Protein AF-A0A957QA63-F1 (afdb_monomer_lite)

pLDDT: mean 94.47, std 6.45, range [60.69, 98.88]

Secondary structure (DSSP, 8-state):
-PPP--HHHHHHHHHHHHHHHHTTB---TTSTTTTPBEETTTTEE-HHHHHHHHHHHHHHHHTT--SSTHHHHHHHHHHHHHHHHS-TTSPEEETTTEEEEHHHHHHHHHHHHHHHHHTTS-----THHHHHHHHHHHHHHHHHHHHHH---SSGGGGGG--

Foldseek 3Di:
DDDDDDLVVVLVVLQVVLVVQVVQAQCPPPDPLHLFGQDVVVGHRALLSLLVSLLSLLSCQQVVNHPDLVSLVSSLRSLVSNCVQADQLLAHAPVPPGHLDLLSLLVSLVSLVVSLVSPVVGDGPHPSVVSNSVSSVVSNVSSLSSLQPDDDPDPVSVVSSD

Sequence (162 aa):
MFDPLTITTLLNWLARHAEAQRAWQITDPTHADYGAIVQPEWGVADPRTTGKFLVLCGYLALGHALPDDQLLDQADLAATYLLRARRPSGLIDLISVNIDSGPDTGFAVQELCTVLELARDRTVIHPAWPSLLTKITTFVREAVPGILTSGFHTPNHRWVMV

Radius of gyration: 15.63 Å; chains: 1; bounding box: 46×32×41 Å

Structure (mmCIF, N/CA/C/O backbone):
data_AF-A0A957QA63-F1
#
_entry.id   AF-A0A957QA63-F1
#
loop_
_atom_site.group_PDB
_atom_site.id
_atom_site.type_symbol
_atom_site.label_atom_id
_atom_site.label_alt_id
_atom_site.label_comp_id
_atom_site.label_asym_id
_atom_site.label_entity_id
_atom_site.label_seq_id
_atom_site.pdbx_PDB_ins_code
_atom_site.Cartn_x
_atom_site.Cartn_y
_atom_site.Cartn_z
_atom_site.occupancy
_atom_site.B_iso_or_equiv
_atom_site.auth_seq_id
_atom_site.auth_comp_id
_atom_site.auth_asym_id
_atom_site.auth_atom_id
_atom_site.pdbx_PDB_model_num
ATOM 1 N N . MET A 1 1 ? 26.027 -19.656 -7.719 1.00 72.44 1 MET A N 1
ATOM 2 C CA . MET A 1 1 ? 26.511 -18.261 -7.777 1.00 72.44 1 MET A CA 1
ATOM 3 C C . MET A 1 1 ? 25.264 -17.395 -7.754 1.00 72.44 1 MET A C 1
ATOM 5 O O . MET A 1 1 ? 24.362 -17.704 -8.518 1.00 72.44 1 MET A O 1
ATOM 9 N N . PHE A 1 2 ? 25.135 -16.457 -6.815 1.00 79.94 2 PHE A N 1
ATOM 10 C CA . PHE A 1 2 ? 23.965 -15.571 -6.768 1.00 79.94 2 PHE A CA 1
ATOM 11 C C . PHE A 1 2 ? 24.033 -14.564 -7.917 1.00 79.94 2 PHE A C 1
ATOM 13 O O . PHE A 1 2 ? 25.134 -14.177 -8.316 1.00 79.94 2 PHE A O 1
ATOM 20 N N . ASP A 1 3 ? 22.876 -14.144 -8.426 1.00 84.50 3 ASP A N 1
ATOM 21 C CA . ASP A 1 3 ? 22.806 -13.037 -9.378 1.00 84.50 3 ASP A CA 1
ATOM 22 C C . ASP A 1 3 ? 23.439 -11.772 -8.763 1.00 84.50 3 ASP A C 1
ATOM 24 O O . ASP A 1 3 ? 23.328 -11.553 -7.550 1.00 84.50 3 ASP A O 1
ATOM 28 N N . PRO A 1 4 ? 24.104 -10.921 -9.564 1.00 91.69 4 PRO A N 1
ATOM 29 C CA . PRO A 1 4 ? 24.663 -9.670 -9.066 1.00 91.69 4 PRO A CA 1
ATOM 30 C C . PRO A 1 4 ? 23.559 -8.766 -8.501 1.00 91.69 4 PRO A C 1
ATOM 32 O O . PRO A 1 4 ? 22.477 -8.648 -9.078 1.00 91.69 4 PRO A O 1
ATOM 35 N N . LEU A 1 5 ? 23.835 -8.096 -7.378 1.00 93.25 5 LEU A N 1
ATOM 36 C CA . LEU A 1 5 ? 22.900 -7.161 -6.749 1.00 93.25 5 LEU A CA 1
ATOM 37 C C . LEU A 1 5 ? 22.833 -5.861 -7.564 1.00 93.25 5 LEU A C 1
ATOM 39 O O . LEU A 1 5 ? 23.713 -5.009 -7.472 1.00 93.25 5 LEU A O 1
ATOM 43 N N . THR A 1 6 ? 21.786 -5.720 -8.375 1.00 94.81 6 THR A N 1
ATOM 44 C CA . THR A 1 6 ? 21.526 -4.558 -9.236 1.00 94.81 6 THR A CA 1
ATOM 45 C C . THR A 1 6 ? 20.049 -4.190 -9.162 1.00 94.81 6 THR A C 1
ATOM 47 O O . THR A 1 6 ? 19.221 -5.007 -8.761 1.00 94.81 6 THR A O 1
ATOM 50 N N . ILE A 1 7 ? 19.681 -2.982 -9.592 1.00 92.19 7 ILE A N 1
ATOM 51 C CA . ILE A 1 7 ? 18.265 -2.590 -9.619 1.00 92.19 7 ILE A CA 1
ATOM 52 C C . ILE A 1 7 ? 17.437 -3.501 -10.535 1.00 92.19 7 ILE A C 1
ATOM 54 O O . ILE A 1 7 ? 16.331 -3.882 -10.177 1.00 92.19 7 ILE A O 1
ATOM 58 N N . THR A 1 8 ? 17.991 -3.928 -11.670 1.00 93.31 8 THR A N 1
ATOM 59 C CA . THR A 1 8 ? 17.314 -4.826 -12.614 1.00 93.31 8 THR A CA 1
ATOM 60 C C . THR A 1 8 ? 17.057 -6.201 -12.003 1.00 93.31 8 THR A C 1
ATOM 62 O O . THR A 1 8 ? 15.948 -6.723 -12.098 1.00 93.31 8 THR A O 1
ATOM 65 N N . THR A 1 9 ? 18.056 -6.792 -11.341 1.00 94.06 9 THR A N 1
ATOM 66 C CA . THR A 1 9 ? 17.887 -8.102 -10.689 1.00 94.06 9 THR A CA 1
ATOM 67 C C . THR A 1 9 ? 16.910 -8.025 -9.518 1.00 94.06 9 THR A C 1
ATOM 69 O O . THR A 1 9 ? 16.096 -8.936 -9.350 1.00 94.06 9 THR A O 1
ATOM 72 N N . LEU A 1 10 ? 16.912 -6.915 -8.772 1.00 94.38 10 LEU A N 1
ATOM 73 C CA . LEU A 1 10 ? 15.918 -6.644 -7.734 1.00 94.38 10 LEU A CA 1
ATOM 74 C C . LEU A 1 10 ? 14.506 -6.512 -8.315 1.00 94.38 10 LEU A C 1
ATOM 76 O O . LEU A 1 10 ? 13.610 -7.201 -7.840 1.00 94.38 10 LEU A O 1
ATOM 80 N N . LEU A 1 11 ? 14.300 -5.709 -9.364 1.00 95.56 11 LEU A N 1
ATOM 81 C CA . LEU A 1 11 ? 12.989 -5.541 -10.005 1.00 95.56 11 LEU A CA 1
ATOM 82 C C . LEU A 1 11 ? 12.429 -6.872 -10.524 1.00 95.56 11 LEU A C 1
ATOM 84 O O . LEU A 1 11 ? 11.261 -7.167 -10.295 1.00 95.56 11 LEU A O 1
ATOM 88 N N . ASN A 1 12 ? 13.266 -7.731 -11.111 1.00 95.00 12 ASN A N 1
ATOM 89 C CA . ASN A 1 12 ? 12.848 -9.075 -11.525 1.00 95.00 12 ASN A CA 1
ATOM 90 C C . ASN A 1 12 ? 12.403 -9.948 -10.341 1.00 95.00 12 ASN A C 1
ATOM 92 O O . ASN A 1 12 ? 11.474 -10.748 -10.463 1.00 95.00 12 ASN A O 1
ATOM 96 N N . TRP A 1 13 ? 13.066 -9.825 -9.188 1.00 94.75 13 TRP A N 1
ATOM 97 C CA . TRP A 1 13 ? 12.662 -10.540 -7.979 1.00 94.75 13 TRP A CA 1
ATOM 98 C C . TRP A 1 13 ? 11.348 -9.990 -7.412 1.00 94.75 13 TRP A C 1
ATOM 100 O O . TRP A 1 13 ? 10.464 -10.775 -7.069 1.00 94.75 13 TRP A O 1
ATOM 110 N N . LEU A 1 14 ? 11.185 -8.663 -7.397 1.00 95.81 14 LEU A N 1
ATOM 111 C CA . LEU A 1 14 ? 9.947 -8.004 -6.976 1.00 95.81 14 LEU A CA 1
ATOM 112 C C . LEU A 1 14 ? 8.768 -8.374 -7.885 1.00 95.81 14 LEU A C 1
ATOM 114 O O . LEU A 1 14 ? 7.691 -8.641 -7.366 1.00 95.81 14 LEU A O 1
ATOM 118 N N . ALA A 1 15 ? 8.968 -8.468 -9.204 1.00 96.44 15 ALA A N 1
ATOM 119 C CA . ALA A 1 15 ? 7.923 -8.851 -10.157 1.00 96.44 15 ALA A CA 1
ATOM 120 C C . ALA A 1 15 ? 7.401 -10.266 -9.877 1.00 96.44 15 ALA A C 1
ATOM 122 O O . ALA A 1 15 ? 6.197 -10.467 -9.728 1.00 96.44 15 ALA A O 1
ATOM 123 N N . ARG A 1 16 ? 8.309 -11.234 -9.683 1.00 95.81 16 ARG A N 1
ATOM 124 C CA . ARG A 1 16 ? 7.932 -12.603 -9.284 1.00 95.81 16 ARG A CA 1
ATOM 125 C C . ARG A 1 16 ? 7.211 -12.636 -7.940 1.00 95.81 16 ARG A C 1
ATOM 127 O O . ARG A 1 16 ? 6.285 -13.420 -7.755 1.00 95.81 16 ARG A O 1
ATOM 134 N N . HIS A 1 17 ? 7.638 -11.804 -6.992 1.00 95.69 17 HIS A N 1
ATOM 135 C CA . HIS A 1 17 ? 6.993 -11.735 -5.687 1.00 95.69 17 HIS A CA 1
ATOM 136 C C . HIS A 1 17 ? 5.586 -11.122 -5.774 1.00 95.69 17 HIS A C 1
ATOM 138 O O . HIS A 1 17 ? 4.661 -11.648 -5.160 1.00 95.69 17 HIS A O 1
ATOM 144 N N . ALA A 1 18 ? 5.398 -10.074 -6.580 1.00 96.88 18 ALA A N 1
ATOM 145 C CA . ALA A 1 18 ? 4.091 -9.474 -6.836 1.00 96.88 18 ALA A CA 1
ATOM 146 C C . ALA A 1 18 ? 3.139 -10.455 -7.539 1.00 96.88 18 ALA A C 1
ATOM 148 O O . ALA A 1 18 ? 1.975 -10.548 -7.156 1.00 96.88 18 ALA A O 1
ATOM 149 N N . GLU A 1 19 ? 3.629 -11.252 -8.496 1.00 96.00 19 GLU A N 1
ATOM 150 C CA . GLU A 1 19 ? 2.834 -12.326 -9.106 1.00 96.00 19 GLU A CA 1
ATOM 151 C C . GLU A 1 19 ? 2.427 -13.418 -8.111 1.00 96.00 19 GLU A C 1
ATOM 153 O O . GLU A 1 19 ? 1.289 -13.886 -8.124 1.00 96.00 19 GLU A O 1
ATOM 158 N N . ALA A 1 20 ? 3.321 -13.800 -7.200 1.00 95.69 20 ALA A N 1
ATOM 159 C CA . ALA A 1 20 ? 2.963 -14.745 -6.149 1.00 95.69 20 ALA A CA 1
ATOM 160 C C . ALA A 1 20 ? 1.902 -14.163 -5.196 1.00 95.69 20 ALA A C 1
ATOM 162 O O . ALA A 1 20 ? 1.007 -14.885 -4.764 1.00 95.69 20 ALA A O 1
ATOM 163 N N . GLN A 1 21 ? 1.975 -12.864 -4.879 1.00 95.75 21 GLN A N 1
ATOM 164 C CA . GLN A 1 21 ? 1.018 -12.198 -3.991 1.00 95.75 21 GLN A CA 1
ATOM 165 C C . GLN A 1 21 ? -0.348 -11.954 -4.642 1.00 95.75 21 GLN A C 1
ATOM 167 O O . GLN A 1 21 ? -1.364 -12.189 -3.992 1.00 95.75 21 GLN A O 1
ATOM 172 N N . ARG A 1 22 ? -0.407 -11.532 -5.915 1.00 96.38 22 ARG A N 1
ATOM 173 C CA . ARG A 1 22 ? -1.688 -11.256 -6.600 1.00 96.38 22 ARG A CA 1
ATOM 174 C C . ARG A 1 22 ? -2.579 -12.498 -6.710 1.00 96.38 22 ARG A C 1
ATOM 176 O O . ARG A 1 22 ? -3.793 -12.355 -6.794 1.00 96.38 22 ARG A O 1
ATOM 183 N N . ALA A 1 23 ? -2.002 -13.704 -6.663 1.00 96.44 23 ALA A N 1
ATOM 184 C CA . ALA A 1 23 ? -2.754 -14.961 -6.611 1.00 96.44 23 ALA A CA 1
ATOM 185 C C . ALA A 1 23 ? -3.625 -15.094 -5.345 1.00 96.44 23 ALA A C 1
ATOM 187 O O . ALA A 1 23 ? -4.591 -15.851 -5.340 1.00 96.44 23 ALA A O 1
ATOM 188 N N . TRP A 1 24 ? -3.304 -14.337 -4.292 1.00 98.06 24 TRP A N 1
ATOM 189 C CA . TRP A 1 24 ? -4.059 -14.265 -3.040 1.00 98.06 24 TRP A CA 1
ATOM 190 C C . TRP A 1 24 ? -4.987 -13.049 -2.968 1.00 98.06 24 TRP A C 1
ATOM 192 O O . TRP A 1 24 ? -5.559 -12.776 -1.911 1.00 98.06 24 TRP A O 1
ATOM 202 N N . GLN A 1 25 ? -5.136 -12.293 -4.059 1.00 98.50 25 GLN A N 1
ATOM 203 C CA . GLN A 1 25 ? -6.045 -11.157 -4.081 1.00 98.50 25 GLN A CA 1
ATOM 204 C C . GLN A 1 25 ? -7.503 -11.618 -4.152 1.00 98.50 25 GLN A C 1
ATOM 206 O O . GLN A 1 25 ? -7.882 -12.436 -4.992 1.00 98.50 25 GLN A O 1
ATOM 211 N N . ILE A 1 26 ? -8.348 -11.025 -3.315 1.00 98.56 26 ILE A N 1
ATOM 212 C CA . ILE A 1 26 ? -9.796 -11.215 -3.374 1.00 98.56 26 ILE A CA 1
ATOM 213 C C . ILE A 1 26 ? -10.343 -10.421 -4.560 1.00 98.56 26 ILE A C 1
ATOM 215 O O . ILE A 1 26 ? -10.404 -9.191 -4.520 1.00 98.56 26 ILE A O 1
ATOM 219 N N . THR A 1 27 ? -10.750 -11.131 -5.610 1.00 97.25 27 THR A N 1
ATOM 220 C CA . THR A 1 27 ? -11.230 -10.550 -6.877 1.00 97.25 27 THR A CA 1
ATOM 221 C C . THR A 1 27 ? -12.747 -10.626 -7.061 1.00 97.25 27 THR A C 1
ATOM 223 O O . THR A 1 27 ? -13.269 -10.081 -8.029 1.00 97.25 27 THR A O 1
ATOM 226 N N . ASP A 1 28 ? -13.470 -11.252 -6.130 1.00 97.81 28 ASP A N 1
ATOM 227 C CA . ASP A 1 28 ? -14.934 -11.253 -6.121 1.00 97.81 28 ASP A CA 1
ATOM 228 C C . ASP A 1 28 ? -15.463 -9.887 -5.638 1.00 97.81 28 ASP A C 1
ATOM 230 O O . ASP A 1 28 ? -15.265 -9.548 -4.466 1.00 97.81 28 ASP A O 1
ATOM 234 N N . PRO A 1 29 ? -16.156 -9.105 -6.493 1.00 97.38 29 PRO A N 1
ATOM 235 C CA . PRO A 1 29 ? -16.663 -7.781 -6.136 1.00 97.38 29 PRO A CA 1
ATOM 236 C C . PRO A 1 29 ? -17.766 -7.805 -5.071 1.00 97.38 29 PRO A C 1
ATOM 238 O O . PRO A 1 29 ? -18.100 -6.756 -4.521 1.00 97.38 29 PRO A O 1
ATOM 241 N N . THR A 1 30 ? -18.351 -8.970 -4.782 1.00 97.81 30 THR A N 1
ATOM 242 C CA . THR A 1 30 ? -19.373 -9.131 -3.738 1.00 97.81 30 THR A CA 1
ATOM 243 C C . THR A 1 30 ? -18.777 -9.432 -2.361 1.00 97.81 30 THR A C 1
ATOM 245 O O . THR A 1 30 ? -19.473 -9.321 -1.350 1.00 97.81 30 THR A O 1
ATOM 248 N N . HIS A 1 31 ? -17.483 -9.763 -2.295 1.00 98.06 31 HIS A N 1
ATOM 249 C CA . HIS A 1 31 ? -16.792 -10.037 -1.043 1.00 98.06 31 HIS A CA 1
ATOM 250 C C . HIS A 1 31 ? -16.548 -8.742 -0.251 1.00 98.06 31 HIS A C 1
ATOM 252 O O . HIS A 1 31 ? -16.107 -7.733 -0.803 1.00 98.06 31 HIS A O 1
ATOM 258 N N . ALA A 1 32 ? -16.763 -8.764 1.070 1.00 96.62 32 ALA A N 1
ATOM 259 C CA . ALA A 1 32 ? -16.584 -7.584 1.930 1.00 96.62 32 ALA A CA 1
ATOM 260 C C . ALA A 1 32 ? -15.158 -6.997 1.839 1.00 96.62 32 ALA A C 1
ATOM 262 O O . ALA A 1 32 ? -14.952 -5.781 1.760 1.00 96.62 32 ALA A O 1
ATOM 263 N N . ASP A 1 33 ? -14.171 -7.886 1.755 1.00 97.94 33 ASP A N 1
ATOM 264 C CA . ASP A 1 33 ? -12.754 -7.556 1.594 1.00 97.94 33 ASP A CA 1
ATOM 265 C C . ASP A 1 33 ? -12.285 -7.508 0.129 1.00 97.94 33 ASP A C 1
ATOM 267 O O . ASP A 1 33 ? -11.100 -7.682 -0.144 1.00 97.94 33 ASP A O 1
ATOM 271 N N . TYR A 1 34 ? -13.184 -7.266 -0.836 1.00 98.62 34 TYR A N 1
ATOM 272 C CA . TYR A 1 34 ? -12.820 -7.132 -2.252 1.00 98.62 34 TYR A CA 1
ATOM 273 C C . TYR A 1 34 ? -11.622 -6.188 -2.442 1.00 98.62 34 TYR A C 1
ATOM 275 O O . TYR A 1 34 ? -11.646 -5.036 -1.979 1.00 98.62 34 TYR A O 1
ATOM 283 N N . GLY A 1 35 ? -10.583 -6.703 -3.101 1.00 98.38 35 GLY A N 1
ATOM 284 C CA . GLY A 1 35 ? -9.305 -6.044 -3.350 1.00 98.38 35 GLY A CA 1
ATOM 285 C C . GLY A 1 35 ? -8.173 -6.378 -2.384 1.00 98.38 35 GLY A C 1
ATOM 286 O O . GLY A 1 35 ? -7.017 -6.136 -2.731 1.00 98.38 35 GLY A O 1
ATOM 287 N N . ALA A 1 36 ? -8.467 -6.944 -1.213 1.00 98.44 36 ALA A N 1
ATOM 288 C CA . ALA A 1 36 ? -7.448 -7.310 -0.236 1.00 98.44 36 ALA A CA 1
ATOM 289 C C . ALA A 1 36 ? -6.532 -8.423 -0.740 1.00 98.44 36 ALA A C 1
ATOM 291 O O . ALA A 1 36 ? -6.969 -9.303 -1.483 1.00 98.44 36 ALA A O 1
ATOM 292 N N . ILE A 1 37 ? -5.294 -8.436 -0.252 1.00 98.44 37 ILE A N 1
ATOM 293 C CA . ILE A 1 37 ? -4.440 -9.621 -0.309 1.00 98.44 37 ILE A CA 1
ATOM 294 C C . ILE A 1 37 ? -4.695 -10.458 0.945 1.00 98.44 37 ILE A C 1
ATOM 296 O O . ILE A 1 37 ? -4.564 -9.968 2.070 1.00 98.44 37 ILE A O 1
ATOM 300 N N . VAL A 1 38 ? -5.065 -11.722 0.746 1.00 98.00 38 VAL A N 1
ATOM 301 C CA . VAL A 1 38 ? -5.190 -12.706 1.824 1.00 98.00 38 VAL A CA 1
ATOM 302 C C . VAL A 1 38 ? -3.801 -13.127 2.274 1.00 98.00 38 VAL A C 1
ATOM 304 O O . VAL A 1 38 ? -2.970 -13.517 1.453 1.00 98.00 38 VAL A O 1
ATOM 307 N N . GLN A 1 39 ? -3.544 -13.093 3.580 1.00 94.62 39 GLN A N 1
ATOM 308 C CA . GLN A 1 39 ? -2.281 -13.589 4.101 1.00 94.62 39 GLN A CA 1
ATOM 309 C C . GLN A 1 39 ? -2.308 -15.124 4.203 1.00 94.62 39 GLN A C 1
ATOM 311 O O . GLN A 1 39 ? -3.129 -15.655 4.954 1.00 94.62 39 GLN A O 1
ATOM 316 N N . PRO A 1 40 ? -1.417 -15.861 3.508 1.00 91.12 40 PRO A N 1
ATOM 317 C CA . PRO A 1 40 ? -1.549 -17.316 3.363 1.00 91.12 40 PRO A CA 1
ATOM 318 C C . PRO A 1 40 ? -1.455 -18.108 4.671 1.00 91.12 40 PRO A C 1
ATOM 320 O O . PRO A 1 40 ? -2.042 -19.178 4.783 1.00 91.12 40 PRO A O 1
ATOM 323 N N . GLU A 1 41 ? -0.712 -17.600 5.657 1.00 90.62 41 GLU A N 1
ATOM 324 C CA . GLU A 1 41 ? -0.461 -18.306 6.921 1.00 90.62 41 GLU A CA 1
ATOM 325 C C . GLU A 1 41 ? -1.713 -18.446 7.795 1.00 90.62 41 GLU A C 1
ATOM 327 O O . GLU A 1 41 ? -1.864 -19.447 8.491 1.00 90.62 41 GLU A O 1
ATOM 332 N N . TRP A 1 42 ? -2.615 -17.463 7.759 1.00 89.38 42 TRP A N 1
ATOM 333 C CA . TRP A 1 42 ? -3.836 -17.458 8.574 1.00 89.38 42 TRP A CA 1
ATOM 334 C C . TRP A 1 42 ? -5.123 -17.259 7.764 1.00 89.38 42 TRP A C 1
ATOM 336 O O . TRP A 1 42 ? -6.212 -17.323 8.326 1.00 89.38 42 TRP A O 1
ATOM 346 N N . GLY A 1 43 ? -5.021 -17.082 6.444 1.00 94.44 43 GLY A N 1
ATOM 347 C CA . GLY A 1 43 ? -6.138 -17.207 5.506 1.00 94.44 43 GLY A CA 1
ATOM 348 C C . GLY A 1 43 ? -7.161 -16.073 5.543 1.00 94.44 43 GLY A C 1
ATOM 349 O O . GLY A 1 43 ? -8.295 -16.283 5.123 1.00 94.44 43 GLY A O 1
ATOM 350 N N . VAL A 1 44 ? -6.791 -14.882 6.025 1.00 95.44 44 VAL A N 1
ATOM 351 C CA . VAL A 1 44 ? -7.692 -13.714 6.066 1.00 95.44 44 VAL A CA 1
ATOM 352 C C . VAL A 1 44 ? -7.133 -12.535 5.275 1.00 95.44 44 VAL A C 1
ATOM 354 O O . VAL A 1 44 ? -5.918 -12.421 5.097 1.00 95.44 44 VAL A O 1
ATOM 357 N N . ALA A 1 45 ? -8.023 -11.659 4.807 1.00 97.19 45 ALA A N 1
ATOM 358 C CA . ALA A 1 45 ? -7.665 -10.373 4.219 1.00 97.19 45 ALA A CA 1
ATOM 359 C C . ALA A 1 45 ? -6.831 -9.553 5.211 1.00 97.19 45 ALA A C 1
ATOM 361 O O . ALA A 1 45 ? -7.283 -9.321 6.330 1.00 97.19 45 ALA A O 1
ATOM 362 N N . ASP A 1 46 ? -5.629 -9.132 4.812 1.00 97.44 46 ASP A N 1
ATOM 363 C CA . ASP A 1 46 ? -4.685 -8.474 5.715 1.00 97.44 46 ASP A CA 1
ATOM 364 C C . ASP A 1 46 ? -4.241 -7.103 5.165 1.00 97.44 46 ASP A C 1
ATOM 366 O O . ASP A 1 46 ? -3.672 -7.022 4.066 1.00 97.44 46 ASP A O 1
ATOM 370 N N . PRO A 1 47 ? -4.484 -5.995 5.891 1.00 97.75 47 PRO A N 1
ATOM 371 C CA . PRO A 1 47 ? -4.152 -4.653 5.419 1.00 97.75 47 PRO A CA 1
ATOM 372 C C . PRO A 1 47 ? -2.644 -4.414 5.347 1.00 97.75 47 PRO A C 1
ATOM 374 O O . PRO A 1 47 ? -2.194 -3.674 4.471 1.00 97.75 47 P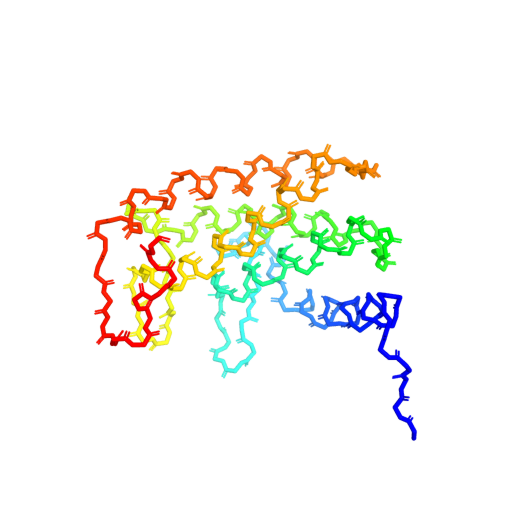RO A O 1
ATOM 377 N N . ARG A 1 48 ? -1.840 -5.070 6.193 1.00 96.31 48 ARG A N 1
ATOM 378 C CA . ARG A 1 48 ? -0.378 -4.958 6.149 1.00 96.31 48 ARG A CA 1
ATOM 379 C C . ARG A 1 48 ? 0.176 -5.643 4.899 1.00 96.31 48 ARG A C 1
ATOM 381 O O . ARG A 1 48 ? 0.935 -5.015 4.162 1.00 96.31 48 ARG A O 1
ATOM 388 N N . THR A 1 49 ? -0.230 -6.879 4.613 1.00 97.12 49 THR A N 1
ATOM 389 C CA . THR A 1 49 ? 0.135 -7.601 3.384 1.00 97.12 49 THR A CA 1
ATOM 390 C C . THR A 1 49 ? -0.359 -6.855 2.148 1.00 97.12 49 THR A C 1
ATOM 392 O O . THR A 1 49 ? 0.402 -6.678 1.197 1.00 97.12 49 THR A O 1
ATOM 395 N N . THR A 1 50 ? -1.586 -6.330 2.181 1.00 98.31 50 THR A N 1
ATOM 396 C CA . THR A 1 50 ? -2.117 -5.490 1.098 1.00 98.31 50 THR A CA 1
ATOM 397 C C . THR A 1 50 ? -1.252 -4.242 0.892 1.00 98.31 50 THR A C 1
ATOM 399 O O . THR A 1 50 ? -0.864 -3.952 -0.236 1.00 98.31 50 THR A O 1
ATOM 402 N N . GLY A 1 51 ? -0.870 -3.534 1.959 1.00 98.06 51 GLY A N 1
ATOM 403 C CA . GLY A 1 51 ? 0.033 -2.383 1.877 1.00 98.06 51 GLY A CA 1
ATOM 404 C C . GLY A 1 51 ? 1.386 -2.730 1.246 1.00 98.06 51 GLY A C 1
ATOM 405 O O . GLY A 1 51 ? 1.854 -2.006 0.368 1.00 98.06 51 GLY A O 1
ATOM 406 N N . LYS A 1 52 ? 1.982 -3.876 1.608 1.00 97.62 52 LYS A N 1
ATOM 407 C CA . LYS A 1 52 ? 3.218 -4.365 0.968 1.00 97.62 52 LYS A CA 1
ATOM 408 C C . LYS A 1 52 ? 3.029 -4.621 -0.526 1.00 97.62 52 LYS A C 1
ATOM 410 O O . LYS A 1 52 ? 3.882 -4.220 -1.313 1.00 97.62 52 LYS A O 1
ATOM 415 N N . PHE A 1 53 ? 1.914 -5.234 -0.922 1.00 98.38 53 PHE A N 1
ATOM 416 C CA . PHE A 1 53 ? 1.588 -5.450 -2.332 1.00 98.38 53 PHE A CA 1
ATOM 417 C C . PHE A 1 53 ? 1.514 -4.131 -3.115 1.00 98.38 53 PHE A C 1
ATOM 419 O O . PHE A 1 53 ? 2.079 -4.036 -4.205 1.00 98.38 53 PHE A O 1
ATOM 426 N N . LEU A 1 54 ? 0.918 -3.079 -2.536 1.00 98.00 54 LEU A N 1
ATOM 427 C CA . LEU A 1 54 ? 0.892 -1.742 -3.149 1.00 98.00 54 LEU A CA 1
ATOM 428 C C . LEU A 1 54 ? 2.289 -1.167 -3.364 1.00 98.00 54 LEU A C 1
ATOM 430 O O . LEU A 1 54 ? 2.578 -0.648 -4.441 1.00 98.00 54 LEU A O 1
ATOM 434 N N . VAL A 1 55 ? 3.155 -1.267 -2.355 1.00 98.25 55 VAL A N 1
ATOM 435 C CA . VAL A 1 55 ? 4.537 -0.773 -2.429 1.00 98.25 55 VAL A CA 1
ATOM 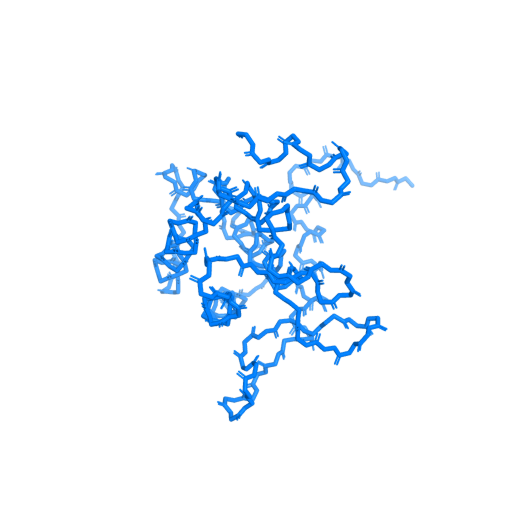436 C C . VAL A 1 55 ? 5.304 -1.494 -3.539 1.00 98.25 55 VAL A C 1
ATOM 438 O O . VAL A 1 55 ? 5.967 -0.846 -4.349 1.00 98.25 55 VAL A O 1
ATOM 441 N N . LEU A 1 56 ? 5.167 -2.822 -3.625 1.00 97.69 56 LEU A N 1
ATOM 442 C CA . LEU A 1 56 ? 5.786 -3.633 -4.678 1.00 97.69 56 LEU A CA 1
ATOM 443 C C . LEU A 1 56 ? 5.322 -3.198 -6.068 1.00 97.69 56 LEU A C 1
ATOM 445 O O . LEU A 1 56 ? 6.156 -2.914 -6.928 1.00 97.69 56 LEU A O 1
ATOM 449 N N . CYS A 1 57 ? 4.008 -3.089 -6.276 1.00 98.25 57 CYS A N 1
ATOM 450 C CA . CYS A 1 57 ? 3.444 -2.650 -7.552 1.00 98.25 57 CYS A CA 1
ATOM 451 C C . CYS A 1 57 ? 3.891 -1.225 -7.906 1.00 98.25 57 CYS A C 1
ATOM 453 O O . CYS A 1 57 ? 4.239 -0.957 -9.055 1.00 98.25 57 CYS A O 1
ATOM 455 N N . GLY A 1 58 ? 3.959 -0.330 -6.915 1.00 97.81 58 GLY A N 1
ATOM 456 C CA . GLY A 1 58 ? 4.471 1.029 -7.075 1.00 97.81 58 GLY A CA 1
ATOM 457 C C . GLY A 1 58 ? 5.924 1.060 -7.549 1.00 97.81 58 GLY A C 1
ATOM 458 O O . GLY A 1 58 ? 6.236 1.740 -8.526 1.00 97.81 58 GLY A O 1
ATOM 459 N N . TYR A 1 59 ? 6.812 0.286 -6.921 1.00 97.62 59 TYR A N 1
ATOM 460 C CA . TYR A 1 59 ? 8.211 0.189 -7.350 1.00 97.62 59 TYR A CA 1
ATOM 461 C C . TYR A 1 59 ? 8.368 -0.429 -8.740 1.00 97.62 59 TYR A C 1
ATOM 463 O O . TYR A 1 59 ? 9.184 0.056 -9.524 1.00 97.62 59 TYR A O 1
ATOM 471 N N . LEU A 1 60 ? 7.580 -1.453 -9.075 1.00 98.00 60 LEU A N 1
ATOM 472 C CA . LEU A 1 60 ? 7.595 -2.055 -10.409 1.00 98.00 60 LEU A CA 1
ATOM 473 C C . LEU A 1 60 ? 7.126 -1.068 -11.483 1.00 98.00 60 LEU A C 1
ATOM 475 O O . LEU A 1 60 ? 7.770 -0.961 -12.526 1.00 98.00 60 LEU A O 1
ATOM 479 N N . ALA A 1 61 ? 6.073 -0.295 -11.210 1.00 97.62 61 ALA A N 1
ATOM 480 C CA . ALA A 1 61 ? 5.591 0.751 -12.108 1.00 97.62 61 ALA A CA 1
ATOM 481 C C . ALA A 1 61 ? 6.652 1.840 -12.338 1.00 97.62 61 ALA A C 1
ATOM 483 O O . ALA A 1 61 ? 6.990 2.151 -13.480 1.00 97.62 61 ALA A O 1
ATOM 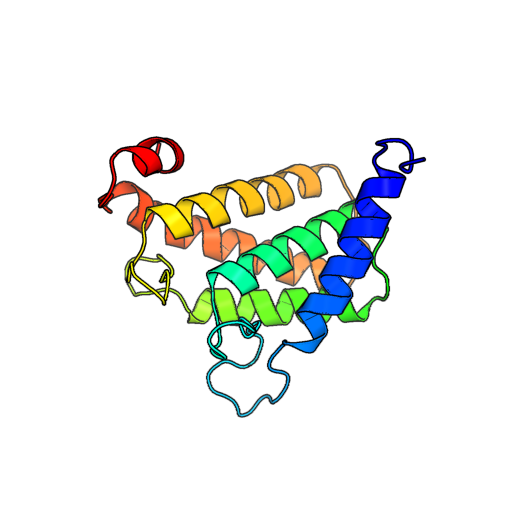484 N N . LEU A 1 62 ? 7.246 2.361 -11.259 1.00 97.00 62 LEU A N 1
ATOM 485 C CA . LEU A 1 62 ? 8.310 3.376 -11.304 1.00 97.00 62 LEU A CA 1
ATOM 486 C C . LEU A 1 62 ? 9.607 2.874 -11.957 1.00 97.00 62 LEU A C 1
ATOM 488 O O . LEU A 1 62 ? 10.411 3.672 -12.449 1.00 97.00 62 LEU A O 1
ATOM 492 N N . GLY A 1 63 ? 9.836 1.562 -11.913 1.00 96.19 63 GLY A N 1
ATOM 493 C CA . GLY A 1 63 ? 10.953 0.873 -12.551 1.00 96.19 63 GLY A CA 1
ATOM 494 C C . GLY A 1 63 ? 10.674 0.411 -13.981 1.00 96.19 63 GLY A C 1
ATOM 495 O O . GLY A 1 63 ? 11.562 -0.198 -14.570 1.00 96.19 63 GLY A O 1
ATOM 496 N N . HIS A 1 64 ? 9.479 0.671 -14.529 1.00 94.50 64 HIS A N 1
ATOM 497 C CA . HIS A 1 64 ? 9.026 0.148 -15.826 1.00 94.50 64 HIS A CA 1
ATOM 498 C C . HIS A 1 64 ? 9.199 -1.376 -15.961 1.00 94.50 64 HIS A C 1
ATOM 500 O O . HIS A 1 64 ? 9.582 -1.883 -17.012 1.00 94.50 64 HIS A O 1
ATOM 506 N N . ALA A 1 65 ? 8.939 -2.099 -14.872 1.00 96.31 65 ALA A N 1
ATOM 507 C CA . ALA A 1 65 ? 9.164 -3.536 -14.738 1.00 96.31 65 ALA A CA 1
ATOM 508 C C . ALA A 1 65 ? 7.891 -4.288 -14.316 1.00 96.31 65 ALA A C 1
ATOM 510 O O . ALA A 1 65 ? 7.971 -5.349 -13.697 1.00 96.31 65 ALA A O 1
ATOM 511 N N . LEU A 1 66 ? 6.712 -3.729 -14.608 1.00 96.00 66 LEU A N 1
ATOM 512 C CA . LEU A 1 66 ? 5.452 -4.445 -14.422 1.00 96.00 66 LEU A CA 1
ATOM 513 C C . LEU A 1 66 ? 5.455 -5.714 -15.296 1.00 96.00 66 LEU A C 1
ATOM 515 O O . LEU A 1 66 ? 5.847 -5.630 -16.462 1.00 96.00 66 LEU A O 1
ATOM 519 N N . PRO A 1 67 ? 5.040 -6.876 -14.761 1.00 94.31 67 PRO A N 1
ATOM 520 C CA . PRO A 1 67 ? 4.920 -8.098 -15.554 1.00 94.31 67 PRO A CA 1
ATOM 521 C C . PRO A 1 67 ? 3.796 -7.989 -16.595 1.00 94.31 67 PRO A C 1
ATOM 523 O O . PRO A 1 67 ? 3.934 -8.493 -17.707 1.00 94.31 67 PRO A O 1
ATOM 526 N N . ASP A 1 68 ? 2.713 -7.291 -16.241 1.00 95.88 68 ASP A N 1
ATOM 527 C CA . ASP A 1 68 ? 1.602 -6.923 -17.112 1.00 95.88 68 ASP A CA 1
ATOM 528 C C . ASP A 1 68 ? 0.899 -5.651 -16.601 1.00 95.88 68 ASP A C 1
ATOM 530 O O . ASP A 1 68 ? 1.111 -5.216 -15.464 1.00 95.88 68 ASP A O 1
ATOM 534 N N . ASP A 1 69 ? 0.055 -5.059 -17.451 1.00 90.56 69 ASP A N 1
ATOM 535 C CA . ASP A 1 69 ? -0.706 -3.843 -17.127 1.00 90.56 69 ASP A CA 1
ATOM 536 C C . ASP A 1 69 ? -1.752 -4.084 -16.019 1.00 90.56 69 ASP A C 1
ATOM 538 O O . ASP A 1 69 ? -2.022 -3.206 -15.196 1.00 90.56 69 ASP A O 1
ATOM 542 N N . GLN A 1 70 ? -2.294 -5.305 -15.920 1.00 96.62 70 GLN A N 1
ATOM 543 C CA . GLN A 1 70 ? -3.343 -5.640 -14.950 1.00 96.62 70 GLN A CA 1
ATOM 544 C C . GLN A 1 70 ? -2.864 -5.522 -13.503 1.00 96.62 70 GLN A C 1
ATOM 546 O O . GLN A 1 70 ? -3.670 -5.252 -12.609 1.00 96.62 70 GLN A O 1
ATOM 551 N N . LEU A 1 71 ? -1.566 -5.712 -13.248 1.00 97.62 71 LEU A N 1
ATOM 552 C CA . LEU A 1 71 ? -1.012 -5.591 -11.904 1.00 97.62 71 LEU A CA 1
ATOM 553 C C . LEU A 1 71 ? -1.269 -4.199 -11.300 1.00 97.62 71 LEU A C 1
ATOM 555 O O . LEU A 1 71 ? -1.497 -4.085 -10.094 1.00 97.62 71 LEU A O 1
ATOM 559 N N . LEU A 1 72 ? -1.286 -3.139 -12.117 1.00 97.56 72 LEU A N 1
ATOM 560 C CA . LEU A 1 72 ? -1.530 -1.789 -11.610 1.00 97.56 72 LEU A CA 1
ATOM 561 C C . LEU A 1 72 ? -3.017 -1.511 -11.352 1.00 97.56 72 LEU A C 1
ATOM 563 O O . LEU A 1 72 ? -3.337 -0.809 -10.393 1.00 97.56 72 LEU A O 1
ATOM 567 N N . ASP A 1 73 ? -3.920 -2.110 -12.133 1.00 98.12 73 ASP A N 1
ATOM 568 C CA . ASP A 1 73 ? -5.360 -2.110 -11.830 1.00 98.12 73 ASP A CA 1
ATOM 569 C C . ASP A 1 73 ? -5.641 -2.842 -10.509 1.00 98.12 73 ASP A C 1
ATOM 571 O O . ASP A 1 73 ? -6.406 -2.379 -9.660 1.00 98.12 73 ASP A O 1
ATOM 575 N N . GLN A 1 74 ? -4.964 -3.969 -10.287 1.00 98.38 74 GLN A N 1
ATOM 576 C CA . GLN A 1 74 ? -5.053 -4.722 -9.040 1.00 98.38 74 GLN A CA 1
ATOM 577 C C . GLN A 1 74 ? -4.477 -3.964 -7.848 1.00 98.38 74 GLN A C 1
ATOM 579 O O . GLN A 1 74 ? -5.035 -4.049 -6.753 1.00 98.38 74 GLN A O 1
ATOM 584 N N . ALA A 1 75 ? -3.395 -3.208 -8.043 1.00 98.50 75 ALA A N 1
ATOM 585 C CA . ALA A 1 75 ? -2.863 -2.317 -7.020 1.00 98.50 75 ALA A CA 1
ATOM 586 C C . ALA A 1 75 ? -3.865 -1.200 -6.685 1.00 98.50 75 ALA A C 1
ATOM 588 O O . ALA A 1 75 ? -4.119 -0.921 -5.517 1.00 98.50 75 ALA A O 1
ATOM 589 N N . ASP A 1 76 ? -4.504 -0.593 -7.684 1.00 98.62 76 ASP A N 1
ATOM 590 C CA . ASP A 1 76 ? -5.538 0.422 -7.455 1.00 98.62 76 ASP A CA 1
ATOM 591 C C . ASP A 1 76 ? -6.758 -0.132 -6.687 1.00 98.62 76 ASP A C 1
ATOM 593 O O . ASP A 1 76 ? -7.308 0.513 -5.780 1.00 98.62 76 ASP A O 1
ATOM 597 N N . LEU A 1 77 ? -7.143 -1.372 -6.985 1.00 98.44 77 LEU A N 1
ATOM 598 C CA . LEU A 1 77 ? -8.173 -2.091 -6.247 1.00 98.44 77 LEU A CA 1
ATOM 599 C C . LEU A 1 77 ? -7.737 -2.395 -4.798 1.00 98.44 77 LEU A C 1
ATOM 601 O O . LEU A 1 77 ? -8.494 -2.143 -3.857 1.00 98.44 77 LEU A O 1
ATOM 605 N N . ALA A 1 78 ? -6.507 -2.862 -4.598 1.00 98.62 78 ALA A N 1
ATOM 606 C CA . ALA A 1 78 ? -5.935 -3.110 -3.277 1.00 98.62 78 ALA A CA 1
ATOM 607 C C . ALA A 1 78 ? -5.841 -1.829 -2.431 1.00 98.62 78 ALA A C 1
ATOM 609 O O . ALA A 1 78 ? -6.135 -1.850 -1.235 1.00 98.62 78 ALA A O 1
ATOM 610 N N . ALA A 1 79 ? -5.539 -0.684 -3.050 1.00 98.75 79 ALA A N 1
ATOM 611 C CA . ALA A 1 79 ? -5.546 0.611 -2.377 1.00 98.75 79 ALA A CA 1
ATOM 612 C C . ALA A 1 79 ? -6.962 0.996 -1.935 1.00 98.75 79 ALA A C 1
ATOM 614 O O . ALA A 1 79 ? -7.152 1.542 -0.851 1.00 98.75 79 ALA A O 1
ATOM 615 N N . THR A 1 80 ? -7.974 0.645 -2.733 1.00 98.69 80 THR A N 1
ATOM 616 C CA . THR A 1 80 ? -9.384 0.833 -2.366 1.00 98.69 80 THR A CA 1
ATOM 617 C C . THR A 1 80 ? -9.751 0.005 -1.136 1.00 98.69 80 THR A C 1
ATOM 619 O O . THR A 1 80 ? -10.413 0.526 -0.242 1.00 98.69 80 THR A O 1
ATOM 622 N N . TYR A 1 81 ? -9.308 -1.254 -1.045 1.00 98.69 81 TYR A N 1
ATOM 623 C CA . TYR A 1 81 ? -9.466 -2.051 0.177 1.00 98.69 81 TYR A CA 1
ATOM 624 C C . TYR A 1 81 ? -8.743 -1.418 1.365 1.00 98.69 81 TYR A C 1
ATOM 626 O O . TYR A 1 81 ? -9.359 -1.244 2.413 1.00 98.69 81 TYR A O 1
ATOM 634 N N . LEU A 1 82 ? -7.481 -1.014 1.198 1.00 98.19 82 LEU A N 1
ATOM 635 C CA . LEU A 1 82 ? -6.691 -0.443 2.288 1.00 98.19 82 LEU A CA 1
ATOM 636 C C . LEU A 1 82 ? -7.362 0.803 2.887 1.00 98.19 82 LEU A C 1
ATOM 638 O O . LEU A 1 82 ? -7.377 0.969 4.104 1.00 98.19 82 LEU A O 1
ATOM 642 N N . LEU A 1 83 ? -7.993 1.639 2.053 1.00 98.62 83 LEU A N 1
ATOM 643 C CA . LEU A 1 83 ? -8.780 2.778 2.526 1.00 98.62 83 LEU A CA 1
ATOM 644 C C . LEU A 1 83 ? -9.989 2.360 3.385 1.00 98.62 83 LEU A C 1
ATOM 646 O O . LEU A 1 83 ? -10.298 3.045 4.364 1.00 98.62 83 LEU A O 1
ATOM 650 N N . ARG A 1 84 ? -10.661 1.251 3.048 1.00 97.94 84 ARG A N 1
ATOM 651 C CA . ARG A 1 84 ? -11.789 0.703 3.828 1.00 97.94 84 ARG A CA 1
ATOM 652 C C . ARG A 1 84 ? -11.339 -0.015 5.100 1.00 97.94 84 ARG A C 1
ATOM 654 O O . ARG A 1 84 ? -12.075 -0.008 6.076 1.00 97.94 84 ARG A O 1
ATOM 661 N N . ALA A 1 85 ? -10.165 -0.644 5.074 1.00 97.44 85 ALA A N 1
ATOM 662 C CA . ALA A 1 85 ? -9.646 -1.463 6.168 1.00 97.44 85 ALA A CA 1
ATOM 663 C C . ALA A 1 85 ? -9.165 -0.641 7.375 1.00 97.44 85 ALA A C 1
ATOM 665 O O . ALA A 1 85 ? -8.952 -1.194 8.453 1.00 97.44 85 ALA A O 1
ATOM 666 N N . ARG A 1 86 ? -8.986 0.674 7.209 1.00 97.12 86 ARG A N 1
ATOM 667 C CA . ARG A 1 86 ? -8.637 1.567 8.316 1.00 97.12 86 ARG A CA 1
ATOM 668 C C . ARG A 1 86 ? -9.757 1.653 9.347 1.00 97.12 86 ARG A C 1
ATOM 670 O O . ARG A 1 86 ? -10.945 1.640 9.027 1.00 97.12 86 ARG A O 1
ATOM 677 N N . ARG A 1 87 ? -9.352 1.833 10.595 1.00 97.06 87 ARG A N 1
ATOM 678 C CA . ARG A 1 87 ? -10.205 2.166 11.732 1.00 97.06 87 ARG A CA 1
ATOM 679 C C . ARG A 1 87 ? -10.557 3.661 11.729 1.00 97.06 87 ARG A C 1
ATOM 681 O O . ARG A 1 87 ? -9.929 4.438 11.009 1.00 97.06 87 ARG A O 1
ATOM 688 N N . PRO A 1 88 ? -11.534 4.102 12.548 1.00 97.25 88 PRO A N 1
ATOM 689 C CA . PRO A 1 88 ? -11.885 5.522 12.667 1.00 97.25 88 PRO A CA 1
ATOM 690 C C . PRO A 1 88 ? -10.718 6.443 13.059 1.00 97.25 88 PRO A C 1
ATOM 692 O O . PRO A 1 88 ? -10.754 7.629 12.752 1.00 97.25 88 PRO A O 1
ATOM 695 N N . SER A 1 89 ? -9.685 5.902 13.710 1.00 96.38 89 SER A N 1
ATOM 696 C CA . SER A 1 89 ? -8.416 6.582 14.018 1.00 96.38 89 SER A CA 1
ATOM 697 C C . SER A 1 89 ? -7.577 6.932 12.775 1.00 96.38 89 SER A C 1
ATOM 699 O O . SER A 1 89 ? -6.645 7.726 12.871 1.00 96.38 89 SER A O 1
ATOM 701 N N . GLY A 1 90 ? -7.869 6.310 11.627 1.00 97.19 90 GLY A N 1
ATOM 702 C CA . GLY A 1 90 ? -7.045 6.326 10.419 1.00 97.19 90 GLY A CA 1
ATOM 703 C C . GLY A 1 90 ? -6.011 5.195 10.332 1.00 97.19 90 GLY A C 1
ATOM 704 O O . GLY A 1 90 ? -5.369 5.052 9.291 1.00 97.19 90 GLY A O 1
ATOM 705 N N . LEU A 1 91 ? -5.858 4.380 11.379 1.00 97.69 91 LEU A N 1
ATOM 706 C CA . LEU A 1 91 ? -4.860 3.308 11.464 1.00 97.69 91 LEU A CA 1
ATOM 707 C C . LEU A 1 91 ? -5.382 1.985 10.899 1.00 97.69 91 LEU A C 1
ATOM 709 O O . LEU A 1 91 ? -6.588 1.759 10.818 1.00 97.69 91 LEU A O 1
ATOM 713 N N . ILE A 1 92 ? -4.471 1.092 10.531 1.00 97.81 92 ILE A N 1
ATOM 714 C CA . ILE A 1 92 ? -4.776 -0.296 10.171 1.00 97.81 92 ILE A CA 1
ATOM 715 C C . ILE A 1 92 ? -4.497 -1.238 11.340 1.00 97.81 92 ILE A C 1
ATOM 717 O O . ILE A 1 92 ? -3.670 -0.964 12.209 1.00 97.81 92 ILE A O 1
ATOM 721 N N . ASP A 1 93 ? -5.159 -2.387 11.332 1.00 96.12 93 ASP A N 1
ATOM 722 C CA . ASP A 1 93 ? -4.859 -3.455 12.276 1.00 96.12 93 ASP A CA 1
ATOM 723 C C . ASP A 1 93 ? -3.624 -4.249 11.836 1.00 96.12 93 ASP A C 1
ATOM 725 O O . ASP A 1 93 ? -3.434 -4.544 10.657 1.00 96.12 93 ASP A O 1
ATOM 729 N N . LEU A 1 94 ? -2.844 -4.710 12.807 1.00 94.00 94 LEU A N 1
ATOM 730 C CA . LEU A 1 94 ? -2.106 -5.961 12.699 1.00 94.00 94 LEU A CA 1
ATOM 731 C C . LEU A 1 94 ? -2.997 -7.058 13.275 1.00 94.00 94 LEU A C 1
ATOM 733 O O . LEU A 1 94 ? -3.057 -7.261 14.491 1.00 94.00 94 LEU A O 1
ATOM 737 N N . ILE A 1 95 ? -3.694 -7.753 12.378 1.00 92.31 95 ILE A N 1
ATOM 738 C CA . ILE A 1 95 ? -4.799 -8.669 12.700 1.00 92.31 95 ILE A CA 1
ATOM 739 C C . ILE A 1 95 ? -4.414 -9.715 13.750 1.00 92.31 95 ILE A C 1
ATOM 741 O O . ILE A 1 95 ? -5.241 -10.106 14.569 1.00 92.31 95 ILE A O 1
ATOM 745 N N . SER A 1 96 ? -3.159 -10.156 13.751 1.00 87.62 96 SER A N 1
ATOM 746 C CA . SER A 1 96 ? -2.697 -11.192 14.666 1.00 87.62 96 SER A CA 1
ATOM 747 C C . SER A 1 96 ? -2.645 -10.744 16.129 1.00 87.62 96 SER A C 1
ATOM 749 O O . SER A 1 96 ? -2.968 -11.546 17.003 1.00 87.62 96 SER A O 1
ATOM 751 N N . VAL A 1 97 ? -2.206 -9.511 16.420 1.00 90.25 97 VAL A N 1
ATOM 752 C CA . VAL A 1 97 ? -1.826 -9.128 17.798 1.00 90.25 97 VAL A CA 1
ATOM 753 C C . VAL A 1 97 ? -1.958 -7.645 18.156 1.00 90.25 97 VAL A C 1
ATOM 755 O O . VAL A 1 97 ? -1.750 -7.301 19.318 1.00 90.25 97 VAL A O 1
ATOM 758 N N . ASN A 1 98 ? -2.252 -6.747 17.215 1.00 90.88 98 ASN A N 1
ATOM 759 C CA . ASN A 1 98 ? -2.245 -5.309 17.489 1.00 90.88 98 ASN A CA 1
ATOM 760 C C . ASN A 1 98 ? -3.310 -4.596 16.643 1.00 90.88 98 ASN A C 1
ATOM 762 O O . ASN A 1 98 ? -3.065 -4.179 15.517 1.00 90.88 98 ASN A O 1
ATOM 766 N N . ILE A 1 99 ? -4.526 -4.523 17.178 1.00 93.88 99 ILE A N 1
ATOM 767 C CA . ILE A 1 99 ? -5.664 -3.834 16.556 1.00 93.88 99 ILE A CA 1
ATOM 768 C C . ILE A 1 99 ? -5.467 -2.325 16.683 1.00 93.88 99 ILE A C 1
ATOM 770 O O . ILE A 1 99 ? -4.968 -1.866 17.707 1.00 93.88 99 ILE A O 1
ATOM 774 N N . ASP A 1 100 ? -5.886 -1.566 15.670 1.00 95.00 100 ASP A N 1
ATOM 775 C CA . ASP A 1 100 ? -5.721 -0.111 15.629 1.00 95.00 100 ASP A CA 1
ATOM 776 C C . ASP A 1 100 ? -4.238 0.302 15.783 1.00 95.00 100 ASP A C 1
ATOM 778 O O . ASP A 1 100 ? -3.857 1.130 16.613 1.00 95.00 100 ASP A O 1
ATOM 782 N N . SER A 1 101 ? -3.365 -0.358 15.011 1.00 94.50 101 SER A N 1
ATOM 783 C CA . SER A 1 101 ? -1.916 -0.324 15.207 1.00 94.50 101 SER A CA 1
ATOM 784 C C . SER A 1 101 ? -1.280 0.926 14.615 1.00 94.50 101 SER A C 1
ATOM 786 O O . SER A 1 101 ? -1.077 1.041 13.401 1.00 94.50 101 SER A O 1
ATOM 788 N N . GLY A 1 102 ? -0.845 1.824 15.498 1.00 94.69 102 GLY A N 1
ATOM 789 C CA . GLY A 1 102 ? 0.036 2.935 15.148 1.00 94.69 102 GLY A CA 1
ATOM 790 C C . GLY A 1 102 ? 1.290 2.468 14.396 1.00 94.69 102 GLY A C 1
ATOM 791 O O . GLY A 1 102 ? 1.490 2.883 13.255 1.00 94.69 102 GLY A O 1
ATOM 792 N N . PRO A 1 103 ? 2.105 1.562 14.976 1.00 93.69 103 PRO A N 1
ATOM 793 C CA . PRO A 1 103 ? 3.342 1.087 14.357 1.00 93.69 103 PRO A CA 1
ATOM 794 C C . PRO A 1 103 ? 3.195 0.463 12.970 1.00 93.69 103 PRO A C 1
ATOM 796 O O . PRO A 1 103 ? 3.956 0.799 12.066 1.00 93.69 103 PRO A O 1
ATOM 799 N N . ASP A 1 104 ? 2.232 -0.441 12.780 1.00 94.69 104 ASP A N 1
ATOM 800 C CA . ASP A 1 104 ? 2.043 -1.125 11.493 1.00 94.69 104 ASP A CA 1
ATOM 801 C C . ASP A 1 104 ? 1.552 -0.158 10.417 1.00 94.69 104 ASP A C 1
ATOM 803 O O . ASP A 1 104 ? 1.985 -0.234 9.263 1.00 94.69 104 ASP A O 1
ATOM 807 N N . THR A 1 105 ? 0.739 0.820 10.819 1.00 96.75 105 THR A N 1
ATOM 808 C CA . THR A 1 105 ? 0.374 1.942 9.953 1.00 96.75 105 THR A CA 1
ATOM 809 C C . THR A 1 105 ? 1.588 2.813 9.630 1.00 96.75 105 THR A C 1
ATOM 811 O O . THR A 1 105 ? 1.781 3.162 8.469 1.00 96.75 105 THR A O 1
ATOM 814 N N . GLY A 1 106 ? 2.444 3.117 10.611 1.00 95.62 106 GLY A N 1
ATOM 815 C CA . GLY A 1 106 ? 3.683 3.879 10.420 1.00 95.62 106 GLY A CA 1
ATOM 816 C C . GLY A 1 106 ? 4.626 3.225 9.409 1.00 95.62 106 GLY A C 1
ATOM 817 O O . GLY A 1 106 ? 5.101 3.891 8.488 1.00 95.62 106 GLY A O 1
ATOM 818 N N . PHE A 1 107 ? 4.820 1.903 9.496 1.00 95.25 107 PHE A N 1
ATOM 819 C CA . PHE A 1 107 ? 5.598 1.151 8.505 1.00 95.25 107 PHE A CA 1
ATOM 820 C C . PHE A 1 107 ? 5.013 1.272 7.095 1.00 95.25 107 PHE A C 1
ATOM 822 O O . PHE A 1 107 ? 5.754 1.528 6.145 1.00 95.25 107 PHE A O 1
ATOM 829 N N . ALA A 1 108 ? 3.695 1.106 6.955 1.00 97.06 108 ALA A N 1
ATOM 830 C CA . ALA A 1 108 ? 3.028 1.245 5.664 1.00 97.06 108 ALA A CA 1
ATOM 831 C C . ALA A 1 108 ? 3.168 2.673 5.111 1.00 97.06 108 ALA A C 1
ATOM 833 O O . ALA A 1 108 ? 3.507 2.850 3.943 1.00 97.06 108 ALA A O 1
ATOM 834 N N . VAL A 1 109 ? 2.966 3.692 5.953 1.00 97.38 109 VAL A N 1
ATOM 835 C CA . VAL A 1 109 ? 3.109 5.106 5.579 1.00 97.38 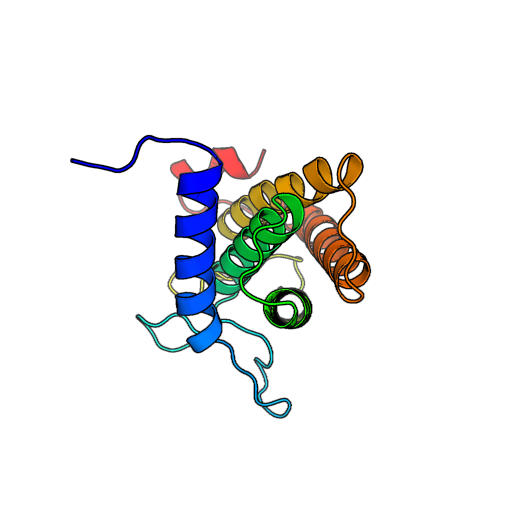109 VAL A CA 1
ATOM 836 C C . VAL A 1 109 ? 4.526 5.411 5.100 1.00 97.38 109 VAL A C 1
ATOM 838 O O . VAL A 1 109 ? 4.673 6.035 4.053 1.00 97.38 109 VAL A O 1
ATOM 841 N N . GLN A 1 110 ? 5.566 4.947 5.795 1.00 96.44 110 GLN A N 1
ATOM 842 C CA . GLN A 1 110 ? 6.956 5.201 5.399 1.00 96.44 110 GLN A CA 1
ATOM 843 C C . GLN A 1 110 ? 7.268 4.663 3.990 1.00 96.44 110 GLN A C 1
ATOM 845 O O . GLN A 1 110 ? 7.868 5.354 3.159 1.00 96.44 110 GLN A O 1
ATOM 850 N N . GLU A 1 111 ? 6.841 3.437 3.695 1.00 97.31 111 GLU A N 1
ATOM 851 C CA . GLU A 1 111 ? 7.072 2.817 2.388 1.00 97.31 111 GLU A CA 1
ATOM 852 C C . GLU A 1 111 ? 6.238 3.474 1.286 1.00 97.31 111 GLU A C 1
ATOM 854 O O . GLU A 1 111 ? 6.747 3.780 0.207 1.00 97.31 111 GLU A O 1
ATOM 859 N N . LEU A 1 112 ? 4.966 3.760 1.563 1.00 98.12 112 LEU A N 1
ATOM 860 C CA . LEU A 1 112 ? 4.069 4.410 0.612 1.00 98.12 112 LEU A CA 1
ATOM 861 C C . LEU A 1 112 ? 4.488 5.854 0.304 1.00 98.12 112 LEU A C 1
ATOM 863 O O . LEU A 1 112 ? 4.429 6.272 -0.851 1.00 98.12 112 LEU A O 1
ATOM 867 N N . CYS A 1 113 ? 4.985 6.600 1.293 1.00 98.00 113 CYS A N 1
ATOM 868 C CA . CYS A 1 113 ? 5.582 7.919 1.077 1.00 98.00 113 CYS A CA 1
ATOM 869 C C . CYS A 1 113 ? 6.794 7.850 0.143 1.00 98.00 113 CYS A C 1
ATOM 871 O O . CYS A 1 113 ? 6.979 8.751 -0.671 1.00 98.00 113 CYS A O 1
ATOM 873 N N . THR A 1 114 ? 7.581 6.770 0.197 1.00 97.00 114 THR A N 1
ATOM 874 C CA . THR A 1 114 ? 8.698 6.565 -0.739 1.00 97.00 114 THR A CA 1
ATOM 875 C C . THR A 1 114 ? 8.191 6.408 -2.174 1.00 97.00 114 THR A C 1
ATOM 877 O O . THR A 1 114 ? 8.746 7.015 -3.088 1.00 97.00 114 THR A O 1
ATOM 880 N N . VAL A 1 115 ? 7.102 5.658 -2.384 1.00 97.94 115 VAL A N 1
ATOM 881 C CA . VAL A 1 115 ? 6.454 5.543 -3.704 1.00 97.94 115 VAL A CA 1
ATOM 882 C C . VAL A 1 115 ? 5.959 6.908 -4.189 1.00 97.94 115 VAL A C 1
ATOM 884 O O . VAL A 1 115 ? 6.233 7.276 -5.331 1.00 97.94 115 VAL A O 1
ATOM 887 N N . LEU A 1 116 ? 5.276 7.674 -3.329 1.00 98.44 116 LEU A N 1
ATOM 888 C CA . LEU A 1 116 ? 4.788 9.017 -3.664 1.00 98.44 116 LEU A CA 1
ATOM 889 C C . LEU A 1 116 ? 5.928 9.976 -4.032 1.00 98.44 116 LEU A C 1
ATOM 891 O O . LEU A 1 116 ? 5.789 10.739 -4.985 1.00 98.44 116 LEU A O 1
ATOM 895 N N . GLU A 1 117 ? 7.039 9.945 -3.293 1.00 98.12 117 GLU A N 1
ATOM 896 C CA . GLU A 1 117 ? 8.192 10.811 -3.551 1.00 98.12 117 GLU A CA 1
ATOM 897 C C . GLU A 1 117 ? 8.847 10.469 -4.890 1.00 98.12 117 GLU A C 1
ATOM 899 O O . GLU A 1 117 ? 9.024 11.341 -5.736 1.00 98.12 117 GLU A O 1
ATOM 904 N N . LEU A 1 118 ? 9.126 9.184 -5.134 1.00 96.81 118 LEU A N 1
ATOM 905 C CA . LEU A 1 118 ? 9.718 8.726 -6.393 1.00 96.81 118 LEU A CA 1
ATOM 906 C C . LEU A 1 118 ? 8.823 9.015 -7.606 1.00 96.81 118 LEU A C 1
ATOM 908 O O . LEU A 1 118 ? 9.333 9.216 -8.709 1.00 96.81 118 LEU A O 1
ATOM 912 N N . ALA A 1 119 ? 7.503 9.040 -7.415 1.00 97.62 119 ALA A N 1
ATOM 913 C CA . ALA A 1 119 ? 6.538 9.357 -8.460 1.00 97.62 119 ALA A CA 1
ATOM 914 C C . ALA A 1 119 ? 6.550 10.832 -8.896 1.00 97.62 119 ALA A C 1
ATOM 916 O O . ALA A 1 119 ? 5.997 11.139 -9.949 1.00 97.62 119 ALA A O 1
ATOM 917 N N . ARG A 1 120 ? 7.175 11.746 -8.137 1.00 96.75 120 ARG A N 1
ATOM 918 C CA . ARG A 1 120 ? 7.269 13.168 -8.522 1.00 96.75 120 ARG A CA 1
ATOM 919 C C . ARG A 1 120 ? 8.153 13.388 -9.744 1.00 96.75 120 ARG A C 1
ATOM 921 O O . ARG A 1 120 ? 7.816 14.203 -10.596 1.00 96.75 120 ARG A O 1
ATOM 928 N N . ASP A 1 121 ? 9.233 12.619 -9.842 1.00 93.69 121 ASP A N 1
ATOM 929 C CA . ASP A 1 121 ? 10.258 12.778 -10.880 1.00 93.69 121 ASP A CA 1
ATOM 930 C C . ASP A 1 121 ? 10.182 11.692 -11.966 1.00 93.69 121 ASP A C 1
ATOM 932 O O . ASP A 1 121 ? 11.022 11.635 -12.867 1.00 93.69 121 ASP A O 1
ATOM 936 N N . ARG A 1 122 ? 9.189 10.796 -11.889 1.00 93.38 122 ARG A N 1
ATOM 937 C CA . ARG A 1 122 ? 9.034 9.654 -12.799 1.00 93.38 122 ARG A CA 1
ATOM 938 C C . ARG A 1 122 ? 7.645 9.622 -13.411 1.00 93.38 122 ARG A C 1
ATOM 940 O O . ARG A 1 122 ? 6.638 9.714 -12.720 1.00 93.38 122 ARG A O 1
ATOM 947 N N . THR A 1 123 ? 7.594 9.425 -14.724 1.00 93.94 123 THR A N 1
ATOM 948 C CA . THR A 1 123 ? 6.331 9.267 -15.452 1.00 93.94 123 THR A CA 1
ATOM 949 C C . THR A 1 123 ? 5.986 7.789 -15.581 1.00 93.94 123 THR A C 1
ATOM 951 O O . THR A 1 123 ? 6.779 7.020 -16.110 1.00 93.94 123 THR A O 1
ATOM 954 N N . VAL A 1 124 ? 4.782 7.403 -15.160 1.00 96.88 124 VAL A N 1
ATOM 955 C CA . VAL A 1 124 ? 4.196 6.082 -15.426 1.00 96.88 124 VAL A CA 1
ATOM 956 C C . VAL A 1 124 ? 2.972 6.289 -16.312 1.00 96.88 124 VAL A C 1
ATOM 958 O O . VAL A 1 124 ? 2.052 7.021 -15.944 1.00 96.88 124 VAL A O 1
ATOM 961 N N . ILE A 1 125 ? 2.966 5.666 -17.491 1.00 95.38 125 ILE A N 1
ATOM 962 C CA . ILE A 1 125 ? 1.867 5.770 -18.457 1.00 95.38 125 ILE A CA 1
ATOM 963 C C . ILE A 1 125 ? 0.920 4.592 -18.227 1.00 95.38 125 ILE A C 1
ATOM 965 O O . ILE A 1 125 ? 1.088 3.535 -18.823 1.00 95.38 125 ILE A O 1
ATOM 969 N N . HIS A 1 126 ? -0.055 4.768 -17.335 1.00 97.00 126 HIS A N 1
ATOM 970 C CA . HIS A 1 126 ? -1.101 3.776 -17.088 1.00 97.00 126 HIS A CA 1
ATOM 971 C C . HIS A 1 126 ? -2.365 4.445 -16.514 1.00 97.00 126 HIS A C 1
ATOM 973 O O . HIS A 1 126 ? -2.232 5.282 -15.615 1.00 97.00 126 HIS A O 1
ATOM 979 N N . PRO A 1 127 ? -3.588 4.088 -16.956 1.00 96.81 127 PRO A N 1
ATOM 980 C CA . PRO A 1 127 ? -4.824 4.730 -16.489 1.00 96.81 127 P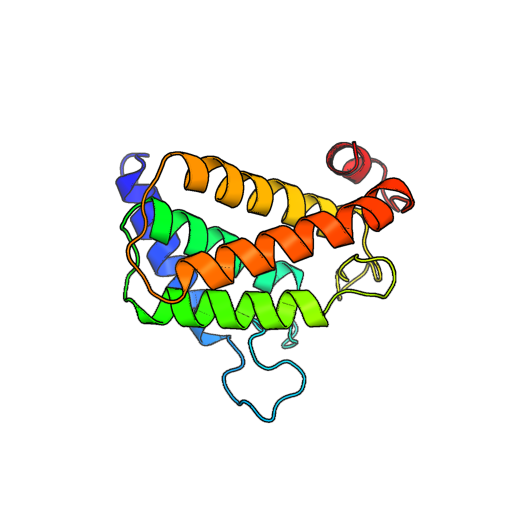RO A CA 1
ATOM 981 C C . PRO A 1 127 ? -5.054 4.651 -14.972 1.00 96.81 127 PRO A C 1
ATOM 983 O O . PRO A 1 127 ? -5.522 5.616 -14.371 1.00 96.81 127 PRO A O 1
ATOM 986 N N . ALA A 1 128 ? -4.686 3.534 -14.336 1.00 97.69 128 ALA A N 1
ATOM 987 C CA . ALA A 1 128 ? -4.831 3.352 -12.888 1.00 97.69 128 ALA A CA 1
ATOM 988 C C . ALA A 1 128 ? -3.825 4.152 -12.042 1.00 97.69 128 ALA A C 1
ATOM 990 O O . ALA A 1 128 ? -4.054 4.358 -10.851 1.00 97.69 128 ALA A O 1
ATOM 991 N N . TRP A 1 129 ? -2.718 4.630 -12.625 1.00 98.06 129 TRP A N 1
ATOM 992 C CA . TRP A 1 129 ? -1.625 5.235 -11.857 1.00 98.06 129 TRP A CA 1
ATOM 993 C C . TRP A 1 129 ? -2.033 6.507 -11.089 1.00 98.06 129 TRP A C 1
ATOM 995 O O . TRP A 1 129 ? -1.781 6.572 -9.883 1.00 98.06 129 TRP A O 1
ATOM 1005 N N . PRO A 1 130 ? -2.724 7.498 -11.694 1.00 98.25 130 PRO A N 1
ATOM 1006 C CA . PRO A 1 130 ? -3.170 8.683 -10.958 1.00 98.25 130 PRO A CA 1
ATOM 1007 C C . PRO A 1 130 ? -4.169 8.354 -9.840 1.00 98.25 130 PRO A C 1
ATOM 1009 O O . PRO A 1 130 ? -4.127 8.966 -8.768 1.00 98.25 130 PRO A O 1
ATOM 1012 N N . SER A 1 131 ? -5.052 7.376 -10.075 1.00 98.44 131 SER A N 1
ATOM 1013 C CA . SER A 1 131 ? -6.008 6.902 -9.068 1.00 98.44 131 SER A CA 1
ATOM 1014 C C . SER A 1 131 ? -5.282 6.273 -7.876 1.00 98.44 131 SER A C 1
ATOM 1016 O O . SER A 1 131 ? -5.534 6.650 -6.728 1.00 98.44 131 SER A O 1
ATOM 1018 N N . LEU A 1 132 ? -4.310 5.398 -8.147 1.00 98.44 132 LEU A N 1
ATOM 1019 C CA . LEU A 1 132 ? -3.498 4.747 -7.126 1.00 98.44 132 LEU A CA 1
ATOM 1020 C C . LEU A 1 132 ? -2.757 5.778 -6.264 1.00 98.44 132 LEU A C 1
ATOM 1022 O O . LEU A 1 132 ? -2.870 5.742 -5.040 1.00 98.44 132 LEU A O 1
ATOM 1026 N N . LEU A 1 133 ? -2.066 6.747 -6.879 1.00 98.62 133 LEU A N 1
ATOM 1027 C CA . LEU A 1 133 ? -1.360 7.808 -6.144 1.00 98.62 133 LEU A CA 1
ATOM 1028 C C . LEU A 1 133 ? -2.305 8.656 -5.283 1.00 98.62 133 LEU A C 1
ATOM 1030 O O . LEU A 1 133 ? -1.955 9.026 -4.158 1.00 98.62 133 LEU A O 1
ATOM 1034 N N . THR A 1 134 ? -3.513 8.934 -5.780 1.00 98.81 134 THR A N 1
ATOM 1035 C CA . THR A 1 134 ? -4.542 9.659 -5.023 1.00 98.81 134 THR A CA 1
ATOM 1036 C C . THR A 1 134 ? -4.960 8.869 -3.785 1.00 98.81 134 THR A C 1
ATOM 1038 O O . THR A 1 134 ? -4.965 9.416 -2.684 1.00 98.81 134 THR A O 1
ATOM 1041 N N . LYS A 1 135 ? -5.242 7.569 -3.930 1.00 98.88 135 LYS A N 1
ATOM 1042 C CA . LYS A 1 135 ? -5.634 6.698 -2.810 1.00 98.88 135 LYS A CA 1
ATOM 1043 C C . LYS A 1 135 ? -4.509 6.530 -1.793 1.00 98.88 135 LYS A C 1
ATOM 1045 O O . LYS A 1 135 ? -4.766 6.626 -0.597 1.00 98.88 135 LYS A O 1
ATOM 1050 N N . ILE A 1 136 ? -3.265 6.359 -2.245 1.00 98.69 136 ILE A N 1
ATOM 1051 C CA . ILE A 1 136 ? -2.095 6.312 -1.356 1.00 98.69 136 ILE A CA 1
ATOM 1052 C C . ILE A 1 136 ? -1.952 7.633 -0.586 1.00 98.69 136 ILE A C 1
ATOM 1054 O O . ILE A 1 136 ? -1.755 7.626 0.627 1.00 98.69 136 ILE A O 1
ATOM 1058 N N . THR A 1 137 ? -2.114 8.774 -1.262 1.00 98.75 137 THR A N 1
ATOM 1059 C CA . THR A 1 137 ? -2.070 10.095 -0.616 1.00 98.75 137 THR A CA 1
ATOM 1060 C C . THR A 1 137 ? -3.160 10.240 0.447 1.00 98.75 137 THR A C 1
ATOM 1062 O O . THR A 1 137 ? -2.881 10.719 1.546 1.00 98.75 137 THR A O 1
ATOM 1065 N N . THR A 1 138 ? -4.388 9.807 0.151 1.00 98.81 138 THR A N 1
ATOM 1066 C CA . THR A 1 138 ? -5.495 9.796 1.118 1.00 98.81 138 THR A CA 1
ATOM 1067 C C . THR A 1 138 ? -5.186 8.896 2.311 1.00 98.81 138 THR A C 1
ATOM 1069 O O . THR A 1 138 ? -5.365 9.324 3.449 1.00 98.81 138 THR A O 1
ATOM 1072 N N . PHE A 1 139 ? -4.658 7.690 2.070 1.00 98.62 139 PHE A N 1
ATOM 1073 C CA . PHE A 1 139 ? -4.243 6.770 3.128 1.00 98.62 139 PHE A CA 1
ATOM 1074 C C . PHE A 1 139 ? -3.249 7.428 4.085 1.00 98.62 139 PHE A C 1
ATOM 1076 O O . PHE A 1 139 ? -3.501 7.478 5.286 1.00 98.62 139 PHE A O 1
ATOM 1083 N N . VAL A 1 140 ? -2.172 8.002 3.542 1.00 98.25 140 VAL A N 1
ATOM 1084 C CA . VAL A 1 140 ? -1.133 8.681 4.327 1.00 98.25 140 VAL A CA 1
ATOM 1085 C C . VAL A 1 140 ? -1.715 9.843 5.131 1.00 98.25 140 VAL A C 1
ATOM 1087 O O . VAL A 1 140 ? -1.483 9.932 6.333 1.00 98.25 140 VAL A O 1
A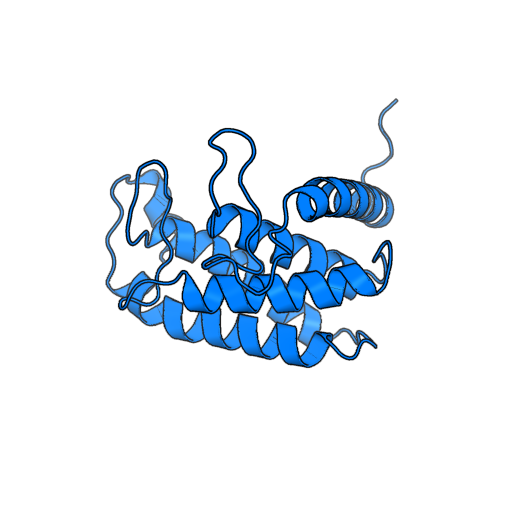TOM 1090 N N . ARG A 1 141 ? -2.497 10.728 4.499 1.00 98.19 141 ARG A N 1
ATOM 1091 C CA . ARG A 1 141 ? -3.058 11.913 5.173 1.00 98.19 141 ARG A CA 1
ATOM 1092 C C . ARG A 1 141 ? -3.972 11.556 6.337 1.00 98.19 141 ARG A C 1
ATOM 1094 O O . ARG A 1 141 ? -3.925 12.226 7.363 1.00 98.19 141 ARG A O 1
ATOM 1101 N N . GLU A 1 142 ? -4.796 10.529 6.170 1.00 97.75 142 GLU A N 1
ATOM 1102 C CA . GLU A 1 142 ? -5.748 10.103 7.197 1.00 97.75 142 GLU A CA 1
ATOM 1103 C C . GLU A 1 142 ? -5.079 9.278 8.304 1.00 97.75 142 GLU A C 1
ATOM 1105 O O . GLU A 1 142 ? -5.527 9.328 9.443 1.00 97.75 142 GLU A O 1
ATOM 1110 N N . ALA A 1 143 ? -3.975 8.587 8.008 1.00 97.00 143 ALA A N 1
ATOM 1111 C CA . ALA A 1 143 ? -3.205 7.842 9.000 1.00 97.00 143 ALA A CA 1
ATOM 1112 C C . ALA A 1 143 ? -2.408 8.744 9.958 1.00 97.00 143 ALA A C 1
ATOM 1114 O O . ALA A 1 143 ? -2.253 8.403 11.129 1.00 97.00 143 ALA A O 1
ATOM 1115 N N . VAL A 1 144 ? -1.899 9.890 9.486 1.00 94.38 144 VAL A N 1
ATOM 1116 C CA . VAL A 1 144 ? -0.994 10.761 10.266 1.00 94.38 144 VAL A CA 1
ATOM 1117 C C . VAL A 1 144 ? -1.573 11.185 11.629 1.00 94.38 144 VAL A C 1
ATOM 1119 O O . VAL A 1 144 ? -0.870 11.014 12.626 1.00 94.38 144 VAL A O 1
ATOM 1122 N N . PRO A 1 145 ? -2.821 11.686 11.746 1.00 95.06 145 PRO A N 1
ATOM 1123 C CA . PRO A 1 145 ? -3.397 12.021 13.051 1.00 95.06 145 PRO A CA 1
ATOM 1124 C C . PRO A 1 145 ? -3.462 10.824 14.011 1.00 95.06 145 PRO A C 1
ATOM 1126 O O . PRO A 1 145 ? -3.160 10.970 15.199 1.00 95.06 145 PRO A O 1
ATOM 1129 N N . GLY A 1 146 ? -3.810 9.642 13.495 1.00 94.94 146 GLY A N 1
ATOM 1130 C CA . GLY A 1 146 ? -3.819 8.398 14.261 1.00 94.94 146 GLY A CA 1
ATOM 1131 C C . GLY A 1 146 ? -2.424 8.031 14.752 1.00 94.94 146 GLY A C 1
ATOM 1132 O O . GLY A 1 146 ? -2.242 7.766 15.934 1.00 94.94 146 GLY A O 1
ATOM 1133 N N . ILE A 1 147 ? -1.416 8.104 13.879 1.00 94.06 147 ILE A N 1
ATOM 1134 C CA . ILE A 1 147 ? -0.020 7.801 14.224 1.00 94.06 147 ILE A CA 1
ATOM 1135 C C . ILE A 1 147 ? 0.451 8.713 15.363 1.00 94.06 147 ILE A C 1
ATOM 1137 O O . ILE A 1 147 ? 0.936 8.213 16.375 1.00 94.06 147 ILE A O 1
ATOM 1141 N N . LEU A 1 148 ? 0.219 10.026 15.248 1.00 91.38 148 LEU A N 1
ATOM 1142 C CA . LEU A 1 148 ? 0.644 11.031 16.234 1.00 91.38 148 LEU A CA 1
ATOM 1143 C C . LEU A 1 148 ? -0.004 10.869 17.616 1.00 91.38 148 LEU A C 1
ATOM 1145 O O . LEU A 1 148 ? 0.564 11.308 18.615 1.00 91.38 148 LEU A O 1
ATOM 1149 N N . THR A 1 149 ? -1.209 10.300 17.673 1.00 90.62 149 THR A N 1
ATOM 1150 C CA . THR A 1 149 ? -1.979 10.151 18.920 1.00 90.62 149 THR A CA 1
ATOM 1151 C C . THR A 1 149 ? -1.959 8.730 19.476 1.00 90.62 149 THR A C 1
ATOM 1153 O O . THR A 1 149 ? -2.311 8.518 20.637 1.00 90.62 149 THR A O 1
ATOM 1156 N N . SER A 1 150 ? -1.523 7.761 18.674 1.00 85.19 150 SER A N 1
ATOM 1157 C CA . SER A 1 150 ? -1.402 6.365 19.078 1.00 85.19 150 SER A CA 1
ATOM 1158 C C . SER A 1 150 ? -0.173 6.109 19.949 1.00 85.19 150 SER A C 1
ATOM 1160 O O . SER A 1 150 ? 0.840 6.806 19.889 1.00 85.19 150 SER A O 1
ATOM 1162 N N . GLY A 1 151 ? -0.267 5.073 20.779 1.00 78.38 151 GLY A N 1
ATOM 1163 C CA . GLY A 1 151 ? 0.868 4.548 21.528 1.00 78.38 151 GLY A CA 1
ATOM 1164 C C . GLY A 1 151 ? 1.606 3.443 20.771 1.00 78.38 151 GLY A C 1
ATOM 1165 O O . GLY A 1 151 ? 1.247 3.041 19.667 1.00 78.38 151 GLY A O 1
ATOM 1166 N N . PHE A 1 152 ? 2.623 2.888 21.422 1.00 76.31 152 PHE A N 1
ATOM 1167 C CA . PHE A 1 152 ? 3.266 1.646 21.007 1.00 76.31 152 PHE A CA 1
ATOM 1168 C C . PHE A 1 152 ? 3.280 0.670 22.185 1.00 76.31 152 PHE A C 1
ATOM 1170 O O . PHE A 1 152 ? 3.566 1.050 23.320 1.00 76.31 152 PHE A O 1
ATOM 1177 N N . HIS A 1 153 ? 2.993 -0.604 21.919 1.00 72.88 153 HIS A N 1
ATOM 1178 C CA . HIS A 1 153 ? 3.003 -1.643 22.956 1.00 72.88 153 HIS A CA 1
ATOM 1179 C C . HIS A 1 153 ? 4.410 -2.171 23.260 1.00 72.88 153 HIS A C 1
ATOM 1181 O O . HIS A 1 153 ? 4.650 -2.705 24.340 1.00 72.88 153 HIS A O 1
ATOM 1187 N N . THR A 1 154 ? 5.356 -2.006 22.329 1.00 69.12 154 THR A N 1
ATOM 1188 C CA . THR A 1 154 ? 6.750 -2.429 22.493 1.00 69.12 154 THR A CA 1
ATOM 1189 C C . THR A 1 154 ? 7.705 -1.264 22.205 1.00 69.12 154 THR A C 1
ATOM 1191 O O . THR A 1 154 ? 7.555 -0.578 21.189 1.00 69.12 154 THR A O 1
ATOM 1194 N N . PRO A 1 155 ? 8.732 -1.023 23.047 1.00 75.50 155 PRO A N 1
ATOM 1195 C CA . PRO A 1 155 ? 9.673 0.082 22.838 1.00 75.50 155 PRO A CA 1
ATOM 1196 C C . PRO A 1 155 ? 10.410 0.042 21.495 1.00 75.50 155 PRO A C 1
ATOM 1198 O O . PRO A 1 155 ? 10.837 1.083 21.001 1.00 75.50 155 PRO A O 1
ATOM 1201 N N . ASN A 1 156 ? 10.552 -1.138 20.885 1.00 77.44 156 ASN A N 1
ATOM 1202 C CA . ASN A 1 156 ? 11.227 -1.303 19.597 1.00 77.44 156 ASN A CA 1
ATOM 1203 C C . ASN A 1 156 ? 10.465 -0.697 18.416 1.00 77.44 156 ASN A C 1
ATOM 1205 O O . ASN A 1 156 ? 11.068 -0.524 17.366 1.00 77.44 156 ASN A O 1
ATOM 1209 N N . HIS A 1 157 ? 9.181 -0.366 18.555 1.00 80.44 157 HIS A N 1
ATOM 1210 C CA . HIS A 1 157 ? 8.389 0.213 17.467 1.00 80.44 157 HIS A CA 1
ATOM 1211 C C . HIS A 1 157 ? 8.284 1.741 17.537 1.00 80.44 157 HIS A C 1
ATOM 1213 O O . HIS A 1 157 ? 7.767 2.365 16.621 1.00 80.44 157 HIS A O 1
ATOM 1219 N N . ARG A 1 158 ? 8.827 2.377 18.580 1.00 77.88 158 ARG A N 1
ATOM 1220 C CA . ARG A 1 158 ? 8.738 3.837 18.759 1.00 77.88 158 ARG A CA 1
ATOM 1221 C C . ARG A 1 158 ? 9.406 4.656 17.650 1.00 77.88 158 ARG A C 1
ATOM 1223 O O . ARG A 1 158 ? 9.059 5.812 17.466 1.00 77.88 158 ARG A O 1
ATOM 1230 N N . TRP A 1 159 ? 10.385 4.086 16.945 1.00 80.25 159 TRP A N 1
ATOM 1231 C CA . TRP A 1 159 ? 11.181 4.814 15.951 1.00 80.25 159 TRP A CA 1
ATOM 1232 C C . TRP A 1 159 ? 10.446 5.052 14.632 1.00 80.25 159 TRP A C 1
ATOM 1234 O O . TRP A 1 159 ? 10.859 5.928 13.886 1.00 80.25 159 TRP A O 1
ATOM 1244 N N . VAL A 1 160 ? 9.390 4.288 14.335 1.00 83.12 160 VAL A N 1
ATOM 1245 C CA . VAL A 1 160 ? 8.595 4.485 13.109 1.00 83.12 160 VAL A CA 1
ATOM 1246 C C . VAL A 1 160 ? 7.461 5.500 13.310 1.00 83.12 160 VAL A C 1
ATOM 1248 O O . VAL A 1 160 ? 6.787 5.882 12.363 1.00 83.12 160 VAL A O 1
ATOM 1251 N N . MET A 1 161 ? 7.246 5.936 14.554 1.00 77.62 161 MET A N 1
ATOM 1252 C CA . MET A 1 161 ? 6.143 6.813 14.961 1.00 77.62 161 MET A CA 1
ATOM 1253 C C . MET A 1 161 ? 6.558 8.289 15.096 1.00 77.62 161 MET A C 1
ATOM 1255 O O . MET A 1 161 ? 5.766 9.087 15.598 1.00 77.62 161 MET A O 1
ATOM 1259 N N . VAL A 1 162 ? 7.799 8.637 14.726 1.00 60.69 162 VAL A N 1
ATOM 1260 C CA . VAL A 1 162 ? 8.404 9.979 14.866 1.00 60.69 162 VAL A CA 1
ATOM 1261 C C . VAL A 1 162 ? 8.549 10.706 13.539 1.00 60.69 162 VAL A C 1
ATOM 1263 O O . VAL A 1 162 ? 8.822 10.034 12.521 1.00 60.69 162 VAL A O 1
#